Protein AF-A0AAV9Y008-F1 (afdb_monomer_lite)

Organism: NCBI:txid659607

Sequence (98 aa):
MENSKDVDTSVQTIQKLQLLQNALESQKMIANLTSRCFRKCVAPPSLFPWRNKGKLTKKEKKCLWNCAQNYLQCYEFIGEKSKITQEYNEEKINVGIK

Structure (mmCIF, N/CA/C/O backbone):
data_AF-A0AAV9Y008-F1
#
_entry.id   AF-A0AAV9Y008-F1
#
loop_
_atom_site.group_PDB
_atom_site.id
_atom_site.type_symbol
_atom_site.label_atom_id
_atom_site.label_alt_id
_atom_site.label_comp_id
_atom_site.label_asym_id
_atom_site.label_entity_id
_atom_site.label_seq_id
_atom_site.pdbx_PDB_ins_code
_atom_site.Cartn_x
_atom_site.Cartn_y
_atom_site.Cartn_z
_atom_site.occupancy
_atom_site.B_iso_or_equiv
_atom_site.auth_seq_id
_atom_site.auth_comp_id
_atom_site.auth_asym_id
_atom_site.auth_atom_id
_atom_site.pdbx_PDB_model_num
ATOM 1 N N . MET A 1 1 ? -15.559 11.139 47.084 1.00 44.59 1 MET A N 1
ATOM 2 C CA . MET A 1 1 ? -15.404 11.709 45.723 1.00 44.59 1 MET A CA 1
ATOM 3 C C . MET A 1 1 ? -14.227 11.026 45.014 1.00 44.59 1 MET A C 1
ATOM 5 O O . MET A 1 1 ? -13.273 11.694 44.645 1.00 44.59 1 MET A O 1
ATOM 9 N N . GLU A 1 2 ? -14.272 9.700 44.836 1.00 51.47 2 GLU A N 1
ATOM 10 C CA . GLU A 1 2 ? -13.134 8.928 44.282 1.00 51.47 2 GLU A CA 1
ATOM 11 C C . GLU A 1 2 ? -13.467 8.224 42.954 1.00 51.47 2 GLU A C 1
ATOM 13 O O . GLU A 1 2 ? -12.581 7.927 42.173 1.00 51.47 2 GLU A O 1
ATOM 18 N N . ASN A 1 3 ? -14.751 8.097 42.605 1.00 57.50 3 ASN A N 1
ATOM 19 C CA . ASN A 1 3 ? -15.206 7.299 41.458 1.00 57.50 3 ASN A CA 1
ATOM 20 C C . ASN A 1 3 ? -15.084 8.002 40.081 1.00 57.50 3 ASN A C 1
ATOM 22 O O . ASN A 1 3 ? -15.336 7.401 39.046 1.00 57.50 3 ASN A O 1
ATOM 26 N N . SER A 1 4 ? -14.726 9.293 40.040 1.00 57.97 4 SER A N 1
ATOM 27 C CA . SER A 1 4 ? -14.704 10.070 38.784 1.00 57.97 4 SER A CA 1
ATOM 28 C C . SER A 1 4 ? -13.350 10.057 38.069 1.00 57.97 4 SER A C 1
ATOM 30 O O . SER A 1 4 ? -13.315 10.288 36.866 1.00 57.97 4 SER A O 1
ATOM 32 N N . LYS A 1 5 ? -12.240 9.814 38.781 1.00 61.75 5 LYS A N 1
ATOM 33 C CA . LYS A 1 5 ? -10.887 9.843 38.192 1.00 61.75 5 LYS A CA 1
ATOM 34 C C . LYS A 1 5 ? -10.502 8.511 37.538 1.00 61.75 5 LYS A C 1
ATOM 36 O O . LYS A 1 5 ? -9.805 8.514 36.524 1.00 61.75 5 LYS A O 1
ATOM 41 N N . ASP A 1 6 ? -11.004 7.395 38.064 1.00 60.62 6 ASP A N 1
ATOM 42 C CA . ASP A 1 6 ? -10.741 6.058 37.514 1.00 60.62 6 ASP A CA 1
ATOM 43 C C . ASP A 1 6 ? -11.495 5.817 36.199 1.00 60.62 6 ASP A C 1
ATOM 45 O O . ASP A 1 6 ? -10.927 5.298 35.236 1.00 60.62 6 ASP A O 1
ATOM 49 N N . VAL A 1 7 ? -12.746 6.285 36.109 1.00 67.06 7 VAL A N 1
ATOM 50 C CA . VAL A 1 7 ? -13.541 6.217 34.873 1.00 67.06 7 VAL A CA 1
ATOM 51 C C . VAL A 1 7 ? -12.889 7.049 33.765 1.00 67.06 7 VAL A C 1
ATOM 53 O O . VAL A 1 7 ? -12.701 6.546 32.660 1.00 67.06 7 VAL A O 1
ATOM 56 N N . ASP A 1 8 ? -12.451 8.271 34.063 1.00 68.69 8 ASP A N 1
ATOM 57 C CA . ASP A 1 8 ? -11.824 9.166 33.080 1.00 68.69 8 ASP A CA 1
ATOM 58 C C . ASP A 1 8 ? -10.475 8.607 32.568 1.00 68.69 8 ASP A C 1
ATOM 60 O O . ASP A 1 8 ? -10.193 8.584 31.368 1.00 68.69 8 ASP A O 1
ATOM 64 N N . THR A 1 9 ? -9.682 8.006 33.462 1.00 82.31 9 THR A N 1
ATOM 65 C CA . THR A 1 9 ? -8.426 7.319 33.105 1.00 82.31 9 THR A CA 1
ATOM 66 C C . THR A 1 9 ? -8.673 6.075 32.241 1.00 82.31 9 THR A C 1
ATOM 68 O O . THR A 1 9 ? -7.922 5.805 31.297 1.00 82.31 9 THR A O 1
ATOM 71 N N . SER A 1 10 ? -9.741 5.320 32.514 1.00 78.88 10 SER A N 1
ATOM 72 C CA . SER A 1 10 ? -10.101 4.136 31.725 1.00 78.88 10 SER A CA 1
ATOM 73 C C . SER A 1 10 ? -10.563 4.500 30.306 1.00 78.88 10 SER A C 1
ATOM 75 O O . SER A 1 10 ? -10.104 3.894 29.335 1.00 78.88 10 SER A O 1
ATOM 77 N N . VAL A 1 11 ? -11.370 5.557 30.157 1.00 82.31 11 VAL A N 1
ATOM 78 C CA . VAL A 1 11 ? -11.848 6.061 28.858 1.00 82.31 11 VAL A CA 1
ATOM 79 C C . VAL A 1 11 ? -10.684 6.562 28.001 1.00 82.31 11 VAL A C 1
ATOM 81 O O . VAL A 1 11 ? -10.572 6.192 26.830 1.00 82.31 11 VAL A O 1
ATOM 84 N N . GLN A 1 12 ? -9.761 7.330 28.584 1.00 86.00 12 GLN A N 1
ATOM 85 C CA . GLN A 1 12 ? -8.557 7.789 27.881 1.00 86.00 12 GLN A CA 1
ATOM 86 C C . GLN A 1 12 ? -7.657 6.626 27.446 1.00 86.00 12 GLN A C 1
ATOM 88 O O . GLN A 1 12 ? -7.042 6.669 26.378 1.00 86.00 12 GLN A O 1
ATOM 93 N N . THR A 1 13 ? -7.579 5.568 28.255 1.00 90.00 13 THR A N 1
ATOM 94 C CA . THR A 1 13 ? -6.808 4.364 27.921 1.00 90.00 13 THR A CA 1
ATOM 95 C C . THR A 1 13 ? -7.419 3.634 26.724 1.00 90.00 13 THR A C 1
ATOM 97 O O . THR A 1 13 ? -6.695 3.287 25.791 1.00 90.00 13 THR A O 1
ATOM 100 N N . ILE A 1 14 ? -8.746 3.474 26.689 1.00 90.81 14 ILE A N 1
ATOM 101 C CA . ILE A 1 14 ? -9.465 2.849 25.566 1.00 90.81 14 ILE A CA 1
ATOM 102 C C . ILE A 1 14 ? -9.239 3.631 24.266 1.00 90.81 14 ILE A C 1
ATOM 104 O O . ILE A 1 14 ? -8.908 3.034 23.243 1.00 90.81 14 ILE A O 1
ATOM 108 N N . GLN A 1 15 ? -9.334 4.962 24.303 1.00 90.38 15 GLN A N 1
ATOM 109 C CA . GLN A 1 15 ? -9.087 5.805 23.127 1.00 90.38 15 GLN A CA 1
ATOM 110 C C . GLN A 1 15 ? -7.656 5.654 22.592 1.00 90.38 15 GLN A C 1
ATOM 112 O O . GLN A 1 15 ? -7.443 5.546 21.382 1.00 90.38 15 GLN A O 1
ATOM 117 N N . LYS A 1 16 ? -6.659 5.598 23.485 1.00 91.94 16 LYS A N 1
ATOM 118 C CA . LYS A 1 16 ? -5.257 5.371 23.098 1.00 91.94 16 LYS A CA 1
ATOM 119 C C . LYS A 1 16 ? -5.054 3.995 22.463 1.00 91.94 16 LYS A C 1
ATOM 121 O O . LYS A 1 16 ? -4.323 3.888 21.479 1.00 91.94 16 LYS A O 1
ATOM 126 N N . LEU A 1 17 ? -5.712 2.961 22.988 1.00 93.44 17 LEU A N 1
ATOM 127 C CA . LEU A 1 17 ? -5.663 1.615 22.413 1.00 93.44 17 LEU A CA 1
ATOM 128 C C . LEU A 1 17 ? -6.313 1.563 21.025 1.00 93.44 17 LEU A C 1
ATOM 130 O O . LEU A 1 17 ? -5.734 0.973 20.117 1.00 93.44 17 LEU A O 1
ATOM 134 N N . GLN A 1 18 ? -7.449 2.236 20.826 1.00 92.44 18 GLN A N 1
ATOM 135 C CA . GLN A 1 18 ? -8.098 2.343 19.513 1.00 92.44 18 GLN A CA 1
ATOM 136 C C . GLN A 1 18 ? -7.202 3.046 18.486 1.00 92.44 18 GLN A C 1
ATOM 138 O O . GLN A 1 18 ? -7.055 2.577 17.358 1.00 92.44 18 GLN A O 1
ATOM 143 N N . LEU A 1 19 ? -6.550 4.145 18.877 1.00 93.44 19 LEU A N 1
ATOM 144 C CA . LEU A 1 19 ? -5.600 4.845 18.011 1.00 93.44 19 LEU A CA 1
ATOM 145 C C . LEU A 1 19 ? -4.430 3.933 17.608 1.00 93.44 19 LEU A C 1
ATOM 147 O O . LEU A 1 19 ? -4.047 3.887 16.437 1.00 93.44 19 LEU A O 1
ATOM 151 N N . LEU A 1 20 ? -3.882 3.184 18.567 1.00 94.44 20 LEU A N 1
ATOM 152 C CA . LEU A 1 20 ? -2.793 2.244 18.317 1.00 94.44 20 LEU A CA 1
ATOM 153 C C . LEU A 1 20 ? -3.231 1.095 17.402 1.00 94.44 20 LEU A C 1
ATOM 155 O O . LEU A 1 20 ? -2.494 0.731 16.487 1.00 94.44 20 LEU A O 1
ATOM 159 N N . GLN A 1 21 ? -4.438 0.565 17.594 1.00 93.75 21 GLN A N 1
ATOM 160 C CA . GLN A 1 21 ? -5.001 -0.459 16.720 1.00 93.75 21 GLN A CA 1
ATOM 161 C C . GLN A 1 21 ? -5.127 0.044 15.276 1.00 93.75 21 GLN A C 1
ATOM 163 O O . GLN A 1 21 ? -4.633 -0.612 14.359 1.00 93.75 21 GLN A O 1
ATOM 168 N N . ASN A 1 22 ? -5.676 1.244 15.075 1.00 91.19 22 ASN A N 1
ATOM 169 C CA . ASN A 1 22 ? -5.784 1.857 13.748 1.00 91.19 22 ASN A CA 1
ATOM 170 C C . ASN A 1 22 ? -4.404 2.047 13.093 1.00 91.19 22 ASN A C 1
ATOM 172 O O . ASN A 1 22 ? -4.227 1.798 11.896 1.00 91.19 22 ASN A O 1
ATOM 176 N N . ALA A 1 23 ? -3.397 2.444 13.877 1.00 94.06 23 ALA A N 1
ATOM 177 C CA . ALA A 1 23 ? -2.028 2.570 13.392 1.00 94.06 23 ALA A CA 1
ATOM 178 C C . ALA A 1 23 ? -1.458 1.212 12.943 1.00 94.06 23 ALA A C 1
ATOM 180 O O . ALA A 1 23 ? -0.904 1.115 11.845 1.00 94.06 23 ALA A O 1
ATOM 181 N N . LEU A 1 24 ? -1.634 0.151 13.735 1.00 96.31 24 LEU A N 1
ATOM 182 C CA . LEU A 1 24 ? -1.173 -1.197 13.386 1.00 96.31 24 LEU A CA 1
ATOM 183 C C . LEU A 1 24 ? -1.872 -1.747 12.137 1.00 96.31 24 LEU A C 1
ATOM 185 O O . LEU A 1 24 ? -1.223 -2.340 11.271 1.00 96.31 24 LEU A O 1
ATOM 189 N N . GLU A 1 25 ? -3.175 -1.517 12.003 1.00 91.81 25 GLU A N 1
ATOM 190 C CA . GLU A 1 25 ? -3.937 -1.924 10.822 1.00 91.81 25 GLU A CA 1
ATOM 191 C C . GLU A 1 25 ? -3.446 -1.206 9.559 1.00 91.81 25 GLU A C 1
ATOM 193 O O . GLU A 1 25 ? -3.240 -1.849 8.524 1.00 91.81 25 GLU A O 1
ATOM 198 N N . SER A 1 26 ? -3.145 0.094 9.652 1.00 91.00 26 SER A N 1
ATOM 199 C CA . SER A 1 26 ? -2.566 0.844 8.532 1.00 91.00 26 SER A CA 1
ATOM 200 C C . SER A 1 26 ? -1.187 0.308 8.120 1.00 91.00 26 SER A C 1
ATOM 202 O O . SER A 1 26 ? -0.922 0.120 6.930 1.00 91.00 26 SER A O 1
ATOM 204 N N . GLN A 1 27 ? -0.326 -0.042 9.083 1.00 94.88 27 GLN A N 1
ATOM 205 C CA . GLN A 1 27 ? 0.989 -0.627 8.803 1.00 94.88 27 GLN A CA 1
ATOM 206 C C . GLN A 1 27 ? 0.869 -1.997 8.130 1.00 94.88 27 GLN A C 1
ATOM 208 O O . GLN A 1 27 ? 1.557 -2.270 7.143 1.00 94.88 27 GLN A O 1
ATOM 213 N N . LYS A 1 28 ? -0.044 -2.846 8.617 1.00 95.31 28 LYS A N 1
ATOM 214 C CA . LYS A 1 28 ? -0.343 -4.147 8.008 1.00 95.31 28 LYS A CA 1
ATOM 215 C C . LYS A 1 28 ? -0.817 -3.984 6.564 1.00 95.31 28 LYS A C 1
ATOM 217 O O . LYS A 1 28 ? -0.381 -4.726 5.682 1.00 95.31 28 LYS A O 1
ATOM 222 N N . MET A 1 29 ? -1.689 -3.011 6.310 1.00 94.31 29 MET A N 1
ATOM 223 C CA . MET A 1 29 ? -2.192 -2.715 4.972 1.00 94.31 29 MET A CA 1
ATOM 224 C C . MET A 1 29 ? -1.063 -2.288 4.026 1.00 94.31 29 MET A C 1
ATOM 226 O O . MET A 1 29 ? -0.932 -2.866 2.944 1.00 94.31 29 MET A O 1
ATOM 230 N N . ILE A 1 30 ? -0.186 -1.378 4.461 1.00 95.62 30 ILE A N 1
ATOM 231 C CA . ILE A 1 30 ? 0.982 -0.932 3.686 1.00 95.62 30 ILE A CA 1
ATOM 232 C C . ILE A 1 30 ? 1.937 -2.100 3.399 1.00 95.62 30 ILE A C 1
ATOM 234 O O . ILE A 1 30 ? 2.391 -2.264 2.263 1.00 95.62 30 ILE A O 1
ATOM 238 N N . ALA A 1 31 ? 2.222 -2.950 4.387 1.00 96.62 31 ALA A N 1
ATOM 239 C CA . ALA A 1 31 ? 3.095 -4.112 4.214 1.00 96.62 31 ALA A CA 1
ATOM 240 C C . ALA A 1 31 ? 2.529 -5.113 3.188 1.00 96.62 31 ALA A C 1
ATOM 242 O O . ALA A 1 31 ? 3.247 -5.605 2.313 1.00 96.62 31 ALA A O 1
ATOM 243 N N . ASN A 1 32 ? 1.220 -5.373 3.236 1.00 96.00 32 ASN A N 1
ATOM 244 C CA . ASN A 1 32 ? 0.554 -6.257 2.282 1.00 96.00 32 ASN A CA 1
ATOM 245 C C . ASN A 1 32 ? 0.528 -5.669 0.866 1.00 96.00 32 ASN A C 1
ATOM 247 O O . ASN A 1 32 ? 0.849 -6.373 -0.096 1.00 96.00 32 ASN A O 1
ATOM 251 N N . LEU A 1 33 ? 0.192 -4.381 0.738 1.00 96.44 33 LEU A N 1
ATOM 252 C CA . LEU A 1 33 ? 0.183 -3.660 -0.534 1.00 96.44 33 LEU A CA 1
ATOM 253 C C . LEU A 1 33 ? 1.570 -3.689 -1.183 1.00 96.44 33 LEU A C 1
ATOM 255 O O . LEU A 1 33 ? 1.708 -4.087 -2.343 1.00 96.44 33 LEU A O 1
ATOM 259 N N . THR A 1 34 ? 2.605 -3.314 -0.428 1.00 95.94 34 THR A N 1
ATOM 260 C CA . THR A 1 34 ? 3.988 -3.255 -0.925 1.00 95.94 34 THR A CA 1
ATOM 261 C C . THR A 1 34 ? 4.487 -4.633 -1.349 1.00 95.94 34 THR A C 1
ATOM 263 O O . THR A 1 34 ? 4.940 -4.788 -2.484 1.00 95.94 34 THR A O 1
ATOM 266 N N . SER A 1 35 ? 4.327 -5.654 -0.501 1.00 96.12 35 SER A N 1
ATOM 267 C CA . SER A 1 35 ? 4.725 -7.034 -0.805 1.00 96.12 35 SER A CA 1
ATOM 268 C C . SER A 1 35 ? 4.030 -7.568 -2.062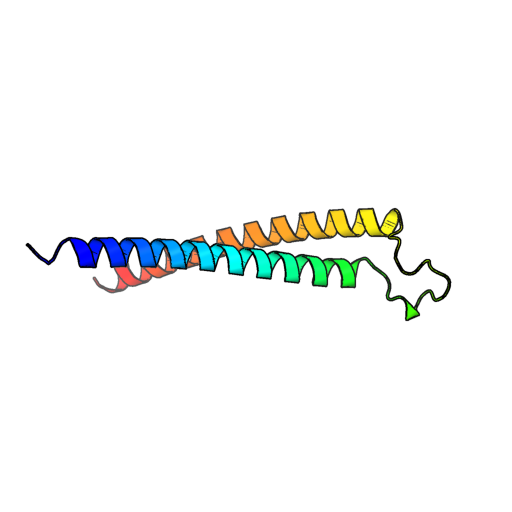 1.00 96.12 35 SER A C 1
ATOM 270 O O . SER A 1 35 ? 4.686 -8.066 -2.984 1.00 96.12 35 SER A O 1
ATOM 272 N N . ARG A 1 36 ? 2.703 -7.413 -2.155 1.00 96.25 36 ARG A N 1
ATOM 273 C CA . ARG A 1 36 ? 1.910 -7.908 -3.287 1.00 96.25 36 ARG A CA 1
ATOM 274 C C . ARG A 1 36 ? 2.278 -7.212 -4.591 1.00 96.25 36 ARG A C 1
ATOM 276 O O . ARG A 1 36 ? 2.500 -7.883 -5.600 1.00 96.25 36 ARG A O 1
ATOM 283 N N . CYS A 1 37 ? 2.341 -5.883 -4.587 1.00 96.81 37 CYS A N 1
ATOM 284 C CA . CYS A 1 37 ? 2.605 -5.134 -5.808 1.00 96.81 37 CYS A CA 1
ATOM 285 C C . CYS A 1 37 ? 4.051 -5.279 -6.272 1.00 96.81 37 CYS A C 1
ATOM 287 O O . CYS A 1 37 ? 4.275 -5.412 -7.474 1.00 96.81 37 CYS A O 1
ATOM 289 N N . PHE A 1 38 ? 5.020 -5.356 -5.357 1.00 94.75 38 PHE A N 1
ATOM 290 C CA . PHE A 1 38 ? 6.405 -5.623 -5.735 1.00 94.75 38 PHE A CA 1
ATOM 291 C C . PHE A 1 38 ? 6.551 -7.005 -6.378 1.00 94.75 38 PHE A C 1
ATOM 293 O O . PHE A 1 38 ? 7.076 -7.100 -7.483 1.00 94.75 38 PHE A O 1
ATOM 300 N N . ARG A 1 39 ? 5.991 -8.057 -5.761 1.00 93.56 39 ARG A N 1
ATOM 301 C CA . ARG A 1 39 ? 6.003 -9.421 -6.323 1.00 93.56 39 ARG A CA 1
ATOM 302 C C . ARG A 1 39 ? 5.335 -9.509 -7.695 1.00 93.56 39 ARG A C 1
ATOM 304 O O . ARG A 1 39 ? 5.797 -10.258 -8.547 1.00 93.56 39 ARG A O 1
ATOM 311 N N . LYS A 1 40 ? 4.247 -8.764 -7.911 1.00 94.81 40 LYS A N 1
ATOM 312 C CA . LYS A 1 40 ? 3.511 -8.768 -9.183 1.00 94.81 40 LYS A CA 1
ATOM 313 C C . LYS A 1 40 ? 4.225 -7.984 -10.285 1.00 94.81 40 LYS A C 1
ATOM 315 O O . LYS A 1 40 ? 4.186 -8.391 -11.442 1.00 94.81 40 LYS A O 1
ATOM 320 N N . CYS A 1 41 ? 4.792 -6.829 -9.948 1.00 95.00 41 CYS A N 1
ATOM 321 C CA . CYS A 1 41 ? 5.226 -5.850 -10.941 1.00 95.00 41 CYS A CA 1
ATOM 322 C C . CYS A 1 41 ? 6.731 -5.811 -11.171 1.00 95.00 41 CYS A C 1
ATOM 324 O O . CYS A 1 41 ? 7.146 -5.353 -12.233 1.00 95.00 41 CYS A O 1
ATOM 326 N N . VAL A 1 42 ? 7.543 -6.238 -10.205 1.00 92.12 42 VAL A N 1
ATOM 327 C CA . VAL A 1 42 ? 9.002 -6.168 -10.290 1.00 92.12 42 VAL A CA 1
ATOM 328 C C . VAL A 1 42 ? 9.538 -7.571 -10.517 1.00 92.12 42 VAL A C 1
ATOM 330 O O . VAL A 1 42 ? 9.386 -8.454 -9.676 1.00 92.12 42 VAL A O 1
ATOM 333 N N . ALA A 1 43 ? 10.162 -7.778 -11.677 1.00 83.50 43 ALA A N 1
ATOM 334 C CA . ALA A 1 43 ? 10.793 -9.054 -11.985 1.00 83.50 43 ALA A CA 1
ATOM 335 C C . ALA A 1 43 ? 11.916 -9.335 -10.973 1.00 83.50 43 ALA A C 1
ATOM 337 O O . ALA A 1 43 ? 12.660 -8.410 -10.619 1.00 83.50 43 ALA A O 1
ATOM 338 N N . PRO A 1 44 ? 12.074 -10.589 -10.519 1.00 80.25 44 PRO A N 1
ATOM 339 C CA . PRO A 1 44 ? 13.119 -10.918 -9.570 1.00 80.25 44 PRO A CA 1
ATOM 340 C C . PRO A 1 44 ? 14.495 -10.613 -10.187 1.00 80.25 44 PRO A C 1
ATOM 342 O O . PRO A 1 44 ? 14.693 -10.824 -11.389 1.00 80.25 44 PRO A O 1
ATOM 345 N N . PRO A 1 45 ? 15.471 -10.149 -9.386 1.00 71.25 45 PRO A N 1
ATOM 346 C CA . PRO A 1 45 ? 16.803 -9.807 -9.886 1.00 71.25 45 PRO A CA 1
ATOM 347 C C . PRO A 1 45 ? 17.503 -10.967 -10.608 1.00 71.25 45 PRO A C 1
ATOM 349 O O . PRO A 1 45 ? 18.341 -10.732 -11.472 1.00 71.25 45 PRO A O 1
ATOM 352 N N . SER A 1 46 ? 17.145 -12.211 -10.270 1.00 73.12 46 SER A N 1
ATOM 353 C CA . SER A 1 46 ? 17.660 -13.431 -10.896 1.00 73.12 46 SER A CA 1
ATOM 354 C C . SER A 1 46 ? 17.298 -13.562 -12.376 1.00 73.12 46 SER A C 1
ATOM 356 O O . SER A 1 46 ? 18.074 -14.136 -13.130 1.00 73.12 46 SER A O 1
ATOM 358 N N . LEU A 1 47 ? 16.160 -13.010 -12.810 1.00 71.94 47 LEU A N 1
ATOM 359 C CA . LEU A 1 47 ? 15.728 -13.077 -14.209 1.00 71.94 47 LEU A CA 1
ATOM 360 C C . LEU A 1 47 ? 16.494 -12.098 -15.110 1.00 71.94 47 LEU A C 1
ATOM 362 O O . LEU A 1 47 ? 16.563 -12.305 -16.317 1.00 71.94 47 LEU A O 1
ATOM 366 N N . PHE A 1 48 ? 17.069 -11.033 -14.539 1.00 72.31 48 PHE A N 1
ATOM 367 C CA . PHE A 1 48 ? 17.790 -10.005 -15.291 1.00 72.31 48 PHE A CA 1
ATOM 368 C C . PHE A 1 48 ? 19.049 -9.544 -14.535 1.00 72.31 48 PHE A C 1
ATOM 370 O O . PHE A 1 48 ? 19.054 -8.448 -13.970 1.00 72.31 48 PHE A O 1
ATOM 377 N N . PRO A 1 49 ? 20.140 -10.335 -14.548 1.00 68.62 49 PRO A N 1
ATOM 378 C CA . PRO A 1 49 ? 21.369 -10.037 -13.801 1.00 68.62 49 PRO A CA 1
ATOM 379 C C . PRO A 1 49 ? 22.024 -8.701 -14.182 1.00 68.62 49 PRO A C 1
ATOM 381 O O . PRO A 1 49 ? 22.653 -8.057 -13.348 1.00 68.62 49 PRO A O 1
ATOM 384 N N . TRP A 1 50 ? 21.829 -8.270 -15.433 1.00 70.62 50 TRP A N 1
ATOM 385 C CA . TRP A 1 50 ? 22.354 -7.025 -16.002 1.00 70.62 50 TRP A CA 1
ATOM 386 C C . TRP A 1 50 ? 21.534 -5.778 -15.646 1.00 70.62 50 TRP A C 1
ATOM 388 O O . TRP A 1 50 ? 21.937 -4.657 -15.959 1.00 70.62 50 TRP A O 1
ATOM 398 N N . ARG A 1 51 ? 20.356 -5.936 -15.025 1.00 69.81 51 ARG A N 1
ATOM 399 C CA . ARG A 1 51 ? 19.547 -4.785 -14.611 1.00 69.81 51 ARG A CA 1
ATOM 400 C C . ARG A 1 51 ? 20.170 -4.103 -13.405 1.00 69.81 51 ARG A C 1
ATOM 402 O O . ARG A 1 51 ? 20.606 -4.743 -12.454 1.00 69.81 51 ARG A O 1
ATOM 409 N N . ASN A 1 52 ? 20.118 -2.775 -13.423 1.00 66.75 52 ASN A N 1
ATOM 410 C CA . ASN A 1 52 ? 20.566 -1.940 -12.320 1.00 66.75 52 ASN A CA 1
ATOM 411 C C . ASN A 1 52 ? 19.729 -2.243 -11.059 1.00 66.75 52 ASN A C 1
ATOM 413 O O . ASN A 1 52 ? 18.557 -1.855 -10.973 1.00 66.75 52 ASN A O 1
ATOM 417 N N . LYS A 1 53 ? 20.325 -2.989 -10.117 1.00 67.12 53 LYS A N 1
ATOM 418 C CA . LYS A 1 53 ? 19.723 -3.440 -8.853 1.00 67.12 53 LYS A CA 1
ATOM 419 C C . LYS A 1 53 ? 19.452 -2.232 -7.953 1.00 67.12 53 LYS A C 1
ATOM 421 O O . LYS A 1 53 ? 20.263 -1.878 -7.110 1.00 67.12 53 LYS A O 1
ATOM 426 N N . GLY A 1 54 ? 18.326 -1.565 -8.174 1.00 71.06 54 GLY A N 1
ATOM 427 C CA . GLY A 1 54 ? 17.923 -0.396 -7.389 1.00 71.06 54 GLY A CA 1
ATOM 428 C C . GLY A 1 54 ? 17.084 0.625 -8.149 1.00 71.06 54 GLY A C 1
ATOM 429 O O . GLY A 1 54 ? 16.525 1.526 -7.530 1.00 71.06 54 GLY A O 1
ATOM 430 N N . LYS A 1 55 ? 16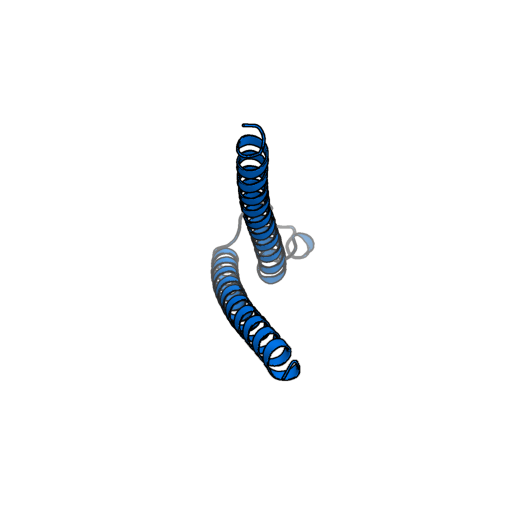.947 0.503 -9.479 1.00 84.69 55 LYS A N 1
ATOM 431 C CA . LYS A 1 55 ? 16.122 1.426 -10.274 1.00 84.69 55 LYS A CA 1
ATOM 432 C C . LYS A 1 55 ? 14.941 0.713 -10.922 1.00 84.69 55 LYS A C 1
ATOM 434 O O . LYS A 1 55 ? 15.111 -0.159 -11.767 1.00 84.69 55 LYS A O 1
ATOM 439 N N . LEU A 1 56 ? 13.736 1.162 -10.575 1.00 88.25 56 LEU A N 1
ATOM 440 C CA . LEU A 1 56 ? 12.503 0.754 -11.246 1.00 88.25 56 LEU A CA 1
ATOM 441 C C . LEU A 1 56 ? 12.430 1.369 -12.648 1.00 88.25 56 LEU A C 1
ATOM 443 O O . LEU A 1 56 ? 12.607 2.578 -12.830 1.00 88.25 56 LEU A O 1
ATOM 447 N N . THR A 1 57 ? 12.104 0.551 -13.641 1.00 90.50 57 THR A N 1
ATOM 448 C CA . THR A 1 57 ? 11.822 1.012 -15.007 1.00 90.50 57 THR A CA 1
ATOM 449 C C . THR A 1 57 ? 10.482 1.739 -15.094 1.00 90.50 57 THR A C 1
ATOM 451 O O . THR A 1 57 ? 9.616 1.594 -14.233 1.00 90.50 57 THR A O 1
ATOM 454 N N . LYS A 1 58 ? 10.262 2.496 -16.179 1.00 93.06 58 LYS A N 1
ATOM 455 C CA . LYS A 1 58 ? 8.978 3.179 -16.429 1.00 93.06 58 LYS A CA 1
ATOM 456 C C . LYS A 1 58 ? 7.785 2.207 -16.417 1.00 93.06 58 LYS A C 1
ATOM 458 O O . LYS A 1 58 ? 6.743 2.535 -15.856 1.00 93.06 58 LYS A O 1
ATOM 463 N N . LYS A 1 59 ? 7.950 1.006 -16.990 1.00 92.81 59 LYS A N 1
ATOM 464 C CA . LYS A 1 59 ? 6.914 -0.043 -17.008 1.00 92.81 59 LYS A CA 1
ATOM 465 C C . LYS A 1 59 ? 6.601 -0.559 -15.600 1.00 92.81 59 LYS A C 1
ATOM 467 O O . LYS A 1 59 ? 5.432 -0.655 -15.245 1.00 92.81 59 LYS A O 1
ATOM 472 N N . GLU A 1 60 ? 7.624 -0.815 -14.785 1.00 94.06 60 GLU A N 1
ATOM 473 C CA . GLU A 1 60 ? 7.444 -1.258 -13.393 1.00 94.06 60 GLU A CA 1
ATOM 474 C C . GLU A 1 60 ? 6.779 -0.190 -12.535 1.00 94.06 60 GLU A C 1
ATOM 476 O O . GLU A 1 60 ? 5.831 -0.501 -11.824 1.00 94.06 60 GLU A O 1
ATOM 481 N N . LYS A 1 61 ? 7.209 1.074 -12.646 1.00 95.69 61 LYS A N 1
ATOM 482 C CA . LYS A 1 61 ? 6.576 2.199 -11.939 1.00 95.69 61 LYS A CA 1
ATOM 483 C C . LYS A 1 61 ? 5.087 2.304 -12.275 1.00 95.69 61 LYS A C 1
ATOM 485 O O . LYS A 1 61 ? 4.265 2.404 -11.371 1.00 95.69 61 LYS A O 1
ATOM 490 N N . LYS A 1 62 ? 4.734 2.217 -13.564 1.00 97.81 62 LYS A N 1
ATOM 491 C CA . LYS A 1 62 ? 3.334 2.233 -14.015 1.00 97.81 62 LYS A CA 1
ATOM 492 C C . LYS A 1 62 ? 2.548 1.025 -13.490 1.00 97.81 62 LYS A C 1
ATOM 494 O O . LYS A 1 62 ? 1.422 1.191 -13.033 1.00 97.81 62 LYS A O 1
ATOM 499 N N . CYS A 1 63 ? 3.136 -0.173 -13.520 1.00 97.75 63 CYS A N 1
ATOM 500 C CA . CYS A 1 63 ? 2.505 -1.372 -12.965 1.00 97.75 63 CYS A CA 1
ATOM 501 C C . CYS A 1 63 ? 2.258 -1.236 -11.459 1.00 97.75 63 CYS A C 1
ATOM 503 O O . CYS A 1 63 ? 1.152 -1.511 -11.003 1.00 97.75 63 CYS A O 1
ATOM 505 N N . LEU A 1 64 ? 3.260 -0.782 -10.698 1.00 97.50 64 LEU A N 1
ATOM 506 C CA . LEU A 1 64 ? 3.162 -0.579 -9.252 1.00 97.50 64 LEU A CA 1
ATOM 507 C C . LEU A 1 64 ? 2.056 0.417 -8.904 1.00 97.50 64 LEU A C 1
ATOM 509 O O . LEU A 1 64 ? 1.249 0.124 -8.028 1.00 97.50 64 LEU A O 1
ATOM 513 N N . TRP A 1 65 ? 1.979 1.541 -9.625 1.00 97.88 65 TRP A N 1
ATOM 514 C CA . TRP A 1 65 ? 0.918 2.532 -9.442 1.00 97.88 65 TRP A CA 1
ATOM 515 C C . TRP A 1 65 ? -0.473 1.925 -9.651 1.00 97.88 65 TRP A C 1
ATOM 517 O O . TRP A 1 65 ? -1.312 1.981 -8.756 1.00 97.88 65 TRP A O 1
ATOM 527 N N . ASN A 1 66 ? -0.692 1.267 -10.792 1.00 98.38 66 ASN A N 1
ATOM 528 C CA . ASN A 1 66 ? -1.978 0.636 -11.095 1.00 98.38 66 ASN A CA 1
ATOM 529 C C . ASN A 1 66 ? -2.322 -0.474 -10.089 1.00 98.38 66 ASN A C 1
ATOM 531 O O . ASN A 1 66 ? -3.474 -0.627 -9.694 1.00 98.38 66 ASN A O 1
ATOM 535 N N . CYS A 1 67 ? -1.326 -1.252 -9.660 1.00 98.25 67 CYS A N 1
ATOM 536 C CA . CYS A 1 67 ? -1.512 -2.288 -8.651 1.00 98.25 67 CYS A CA 1
ATOM 537 C C . CYS A 1 67 ? -1.943 -1.699 -7.304 1.00 98.25 67 CYS A C 1
ATOM 539 O O . CYS A 1 67 ? -2.881 -2.216 -6.703 1.00 98.25 67 CYS A O 1
ATOM 541 N N . ALA A 1 68 ? -1.288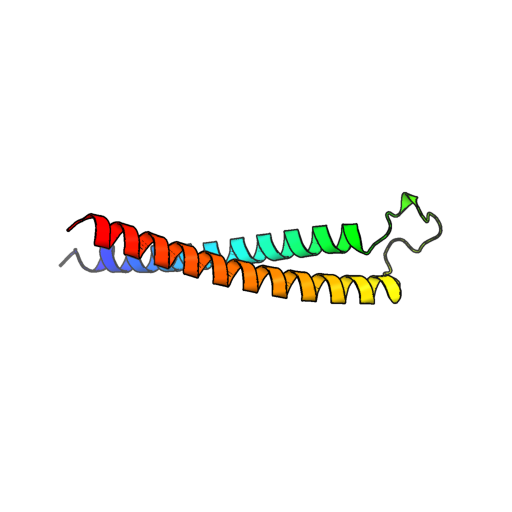 -0.626 -6.852 1.00 98.00 68 ALA A N 1
ATOM 542 C CA . ALA A 1 68 ? -1.613 0.038 -5.597 1.00 98.00 68 ALA A CA 1
ATOM 543 C C . ALA A 1 68 ? -3.032 0.622 -5.624 1.00 98.00 68 ALA A C 1
ATOM 545 O O . ALA A 1 68 ? -3.800 0.371 -4.703 1.00 98.00 68 ALA A O 1
ATOM 546 N N . GLN A 1 69 ? -3.407 1.313 -6.706 1.00 98.06 69 GLN A N 1
ATOM 547 C CA . GLN A 1 69 ? -4.755 1.867 -6.880 1.00 98.06 69 GLN A CA 1
ATOM 548 C C . GLN A 1 69 ? -5.832 0.778 -6.803 1.00 98.06 69 GLN A C 1
ATOM 550 O O . GLN A 1 69 ? -6.745 0.865 -5.987 1.00 98.06 69 GLN A O 1
ATOM 555 N N . ASN A 1 70 ? -5.673 -0.303 -7.573 1.00 97.56 70 ASN A N 1
ATOM 556 C CA . ASN A 1 70 ? -6.631 -1.409 -7.556 1.00 97.56 70 ASN A CA 1
ATOM 557 C C . ASN A 1 70 ? -6.692 -2.096 -6.185 1.00 97.56 70 ASN A C 1
ATOM 559 O O . ASN A 1 70 ? -7.759 -2.512 -5.749 1.00 97.56 70 ASN A O 1
ATOM 563 N N . TYR A 1 71 ? -5.553 -2.237 -5.501 1.00 97.12 71 TYR A N 1
ATOM 564 C CA . TYR A 1 71 ? -5.522 -2.814 -4.161 1.00 97.12 71 TYR A CA 1
ATOM 565 C C . TYR A 1 71 ? -6.331 -1.970 -3.173 1.00 97.12 71 TYR A C 1
ATOM 567 O O . TYR A 1 71 ? -7.113 -2.535 -2.415 1.00 97.12 71 TYR A O 1
ATOM 575 N N . LEU A 1 72 ? -6.156 -0.645 -3.190 1.00 95.56 72 LEU A N 1
ATOM 576 C CA . LEU A 1 72 ? -6.880 0.272 -2.308 1.00 95.56 72 LEU A CA 1
ATOM 577 C C . LEU A 1 72 ? -8.385 0.231 -2.574 1.00 95.56 72 LEU A C 1
ATOM 579 O O . LEU A 1 72 ? -9.148 0.035 -1.636 1.00 95.56 72 LEU A O 1
ATOM 583 N N . GLN A 1 73 ? -8.795 0.273 -3.844 1.00 95.94 73 GLN A N 1
ATOM 584 C CA . GLN A 1 73 ? -10.203 0.129 -4.223 1.00 95.94 73 GLN A CA 1
ATOM 585 C C . GLN A 1 73 ? -10.801 -1.193 -3.724 1.00 95.94 73 GLN A C 1
ATOM 587 O O . GLN A 1 73 ? -11.901 -1.218 -3.179 1.00 95.94 73 GLN A O 1
ATOM 592 N N . CYS A 1 74 ? -10.071 -2.307 -3.866 1.00 95.06 74 CYS A N 1
ATOM 593 C CA . CYS A 1 74 ? -10.516 -3.592 -3.328 1.00 95.06 74 CYS A CA 1
ATOM 594 C C . CYS A 1 74 ? -10.573 -3.593 -1.795 1.00 95.06 74 CYS A C 1
ATOM 596 O O . CYS A 1 74 ? -11.496 -4.171 -1.227 1.00 95.06 74 CYS A O 1
ATOM 598 N N . TYR A 1 75 ? -9.591 -2.987 -1.129 1.00 92.56 75 TYR A N 1
ATOM 599 C CA . TYR A 1 75 ? -9.530 -2.910 0.328 1.00 92.56 75 TYR A CA 1
ATOM 600 C C . TYR A 1 75 ? -10.719 -2.124 0.894 1.00 92.56 75 TYR A C 1
ATOM 602 O O . TYR A 1 75 ? -11.378 -2.601 1.815 1.00 92.56 75 TYR A O 1
ATOM 610 N N . GLU A 1 76 ? -11.034 -0.972 0.300 1.00 92.31 76 GLU A N 1
ATOM 611 C CA . GLU A 1 76 ? -12.193 -0.149 0.655 1.00 92.31 76 GLU A CA 1
ATOM 612 C C . GLU A 1 76 ? -13.506 -0.894 0.407 1.00 92.31 76 GLU A C 1
ATOM 614 O O . GLU A 1 76 ? -14.318 -1.014 1.322 1.00 92.31 76 GLU A O 1
ATOM 619 N N . PHE A 1 77 ? -13.673 -1.483 -0.783 1.00 93.94 77 PHE A N 1
ATOM 620 C CA . PHE A 1 77 ? -14.868 -2.254 -1.135 1.00 93.94 77 PHE A CA 1
ATOM 621 C C . PHE A 1 77 ? -15.122 -3.414 -0.162 1.00 93.94 77 PHE A C 1
ATOM 623 O O . PHE A 1 77 ? -16.237 -3.597 0.325 1.00 93.94 77 PHE A O 1
ATOM 630 N N . ILE A 1 78 ? -14.090 -4.205 0.153 1.00 91.69 78 ILE A N 1
ATOM 631 C CA . ILE A 1 78 ? -14.213 -5.316 1.107 1.00 91.69 78 ILE A CA 1
ATOM 632 C C . ILE A 1 78 ? -14.511 -4.782 2.511 1.00 91.69 78 ILE A C 1
ATOM 634 O O . ILE A 1 78 ? -15.344 -5.358 3.211 1.00 91.69 78 ILE A O 1
ATOM 638 N N . GLY A 1 79 ? -13.862 -3.691 2.924 1.00 89.06 79 GLY A N 1
ATOM 639 C CA . GLY A 1 79 ? -14.099 -3.054 4.218 1.00 89.06 79 GLY A CA 1
ATOM 640 C C . GLY A 1 79 ? -15.548 -2.593 4.384 1.00 89.06 79 GLY A C 1
ATOM 641 O O . GLY A 1 79 ? -16.171 -2.888 5.400 1.00 89.06 79 GLY A O 1
ATOM 642 N N . GLU A 1 80 ? -16.113 -1.946 3.367 1.00 89.25 80 GLU A N 1
ATOM 643 C CA . GLU A 1 80 ? -17.517 -1.529 3.341 1.00 89.25 80 GLU A CA 1
ATOM 644 C C . GLU A 1 80 ? -18.468 -2.733 3.435 1.00 89.25 80 GLU A C 1
ATOM 646 O O . GLU A 1 80 ? -19.360 -2.763 4.283 1.00 89.25 80 GLU A O 1
ATOM 651 N N . LYS A 1 81 ? -18.241 -3.783 2.633 1.00 86.75 81 LYS A N 1
ATOM 652 C CA . LYS A 1 81 ? -19.077 -4.999 2.663 1.00 86.75 81 LYS A CA 1
ATOM 653 C C . LYS A 1 81 ? -18.966 -5.784 3.969 1.00 86.75 81 LYS A C 1
ATOM 655 O O . LYS A 1 81 ? -19.942 -6.405 4.394 1.00 86.75 81 LYS A O 1
ATOM 660 N N . SER A 1 82 ? -17.807 -5.741 4.618 1.00 83.75 82 SER A N 1
ATOM 661 C CA . SER A 1 82 ? -17.594 -6.399 5.910 1.00 83.75 82 SER A CA 1
ATOM 662 C C . SER A 1 82 ? -18.405 -5.726 7.018 1.00 83.75 82 SER A C 1
ATOM 664 O O . SER A 1 82 ? -19.020 -6.428 7.814 1.00 83.75 82 SER A O 1
ATOM 666 N N . LYS A 1 83 ? -18.485 -4.388 7.018 1.00 81.38 83 LYS A N 1
ATOM 667 C CA . LYS A 1 83 ? -19.321 -3.626 7.962 1.00 81.38 83 LYS A CA 1
ATOM 668 C C . LYS A 1 83 ? -20.807 -3.917 7.773 1.00 81.38 83 LYS A C 1
ATOM 670 O O . LYS A 1 83 ? -21.473 -4.274 8.734 1.00 81.38 83 LYS A O 1
ATOM 675 N N . ILE A 1 84 ? -21.281 -3.909 6.524 1.00 69.19 84 ILE A N 1
ATOM 676 C CA . ILE A 1 84 ? -22.673 -4.265 6.190 1.00 69.19 84 ILE A CA 1
ATOM 677 C C . 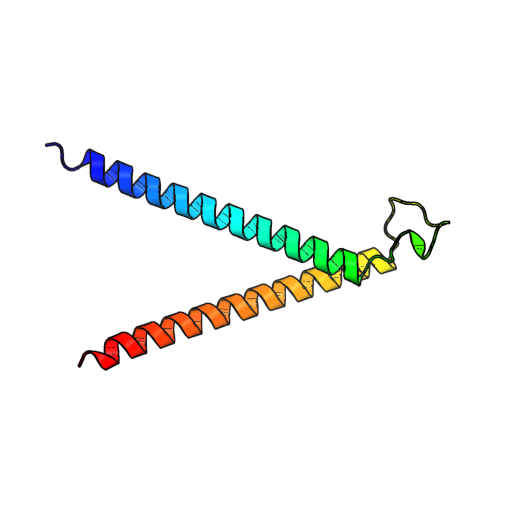ILE A 1 84 ? -23.024 -5.670 6.709 1.00 69.19 84 ILE A C 1
ATOM 679 O O . ILE A 1 84 ? -24.118 -5.911 7.211 1.00 69.19 84 ILE A O 1
ATOM 683 N N . THR A 1 85 ? -22.086 -6.616 6.609 1.00 70.75 85 THR A N 1
ATOM 684 C CA . THR A 1 85 ? -22.295 -7.983 7.109 1.00 70.75 85 THR A CA 1
ATOM 685 C C . THR A 1 85 ? -22.337 -8.035 8.640 1.00 70.75 85 THR A C 1
ATOM 687 O O . THR A 1 85 ? -23.099 -8.821 9.199 1.00 70.75 85 THR A O 1
ATOM 690 N N . GLN A 1 86 ? -21.535 -7.218 9.328 1.00 63.84 86 GLN A N 1
ATOM 691 C CA . GLN A 1 86 ? -21.564 -7.111 10.790 1.00 63.84 86 GLN A CA 1
ATOM 692 C C . GLN A 1 86 ? -22.890 -6.516 11.277 1.00 63.84 86 GLN A C 1
ATOM 694 O O . GLN A 1 86 ? -23.540 -7.131 12.118 1.00 63.84 86 GLN A O 1
ATOM 699 N N . GLU A 1 87 ? -23.338 -5.416 10.671 1.00 66.69 87 GLU A N 1
ATOM 700 C CA . GLU A 1 87 ? -24.615 -4.757 10.983 1.00 66.69 87 GLU A CA 1
ATOM 701 C C . GLU A 1 87 ? -25.807 -5.711 10.781 1.00 66.69 87 GLU A C 1
ATOM 703 O O . GLU A 1 87 ? -26.636 -5.880 11.673 1.00 66.69 87 GLU A O 1
ATOM 708 N N . TYR A 1 88 ? -25.842 -6.444 9.662 1.00 61.84 88 TYR A N 1
ATOM 709 C CA . TYR A 1 88 ? -26.886 -7.444 9.399 1.00 61.84 88 TYR A CA 1
ATOM 710 C C . TYR A 1 88 ? -26.919 -8.585 10.433 1.00 61.84 88 TYR A C 1
ATOM 712 O O . TYR A 1 88 ? -27.985 -9.095 10.792 1.00 61.84 88 TYR A O 1
ATOM 720 N N . ASN A 1 89 ? -25.751 -9.025 10.906 1.00 62.78 89 ASN A N 1
ATOM 721 C CA . ASN A 1 89 ? -25.666 -10.089 11.903 1.00 62.78 89 ASN A CA 1
ATOM 722 C C . ASN A 1 89 ? -26.100 -9.602 13.294 1.00 62.78 89 ASN A C 1
ATOM 724 O O . ASN A 1 89 ? -26.756 -10.355 14.013 1.00 62.78 89 ASN A O 1
ATOM 728 N N . GLU A 1 90 ? -25.798 -8.355 13.658 1.00 60.53 90 GLU A N 1
ATOM 72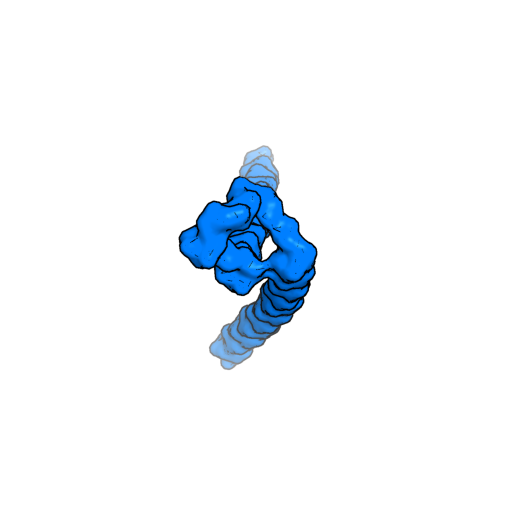9 C CA . GLU A 1 90 ? -26.271 -7.731 14.901 1.00 60.53 90 GLU A CA 1
ATOM 730 C C . GLU A 1 90 ? -27.798 -7.547 14.903 1.00 60.53 90 GLU A C 1
ATOM 732 O O . GLU A 1 90 ? -28.459 -7.855 15.899 1.00 60.53 90 GLU A O 1
ATOM 737 N N . GLU A 1 91 ? -28.388 -7.153 13.770 1.00 60.28 91 GLU A N 1
ATOM 738 C CA . GLU A 1 91 ? -29.846 -7.063 13.616 1.00 60.28 91 GLU A CA 1
ATOM 739 C C . GLU A 1 91 ? -30.534 -8.428 13.770 1.00 60.28 91 GLU A C 1
ATOM 741 O O . GLU A 1 91 ? -31.544 -8.539 14.468 1.00 60.28 91 GLU A O 1
ATOM 746 N N . LYS A 1 92 ? -29.978 -9.503 13.195 1.00 55.09 92 LYS A N 1
ATOM 747 C CA . LYS A 1 92 ? -30.529 -10.859 13.373 1.00 55.09 92 LYS A CA 1
ATOM 748 C C . LYS A 1 92 ? -30.459 -11.361 14.812 1.00 55.09 92 LYS A C 1
ATOM 750 O O . LYS A 1 92 ? -31.392 -12.034 15.249 1.00 55.09 92 LYS A O 1
ATOM 755 N N . ILE A 1 93 ? -29.391 -11.046 15.543 1.00 57.25 93 ILE A N 1
ATOM 756 C CA . ILE A 1 93 ? -29.269 -11.413 16.960 1.00 57.25 93 ILE A CA 1
ATOM 757 C C . ILE A 1 93 ? -30.339 -10.683 17.787 1.00 57.25 93 ILE A C 1
ATOM 759 O O . ILE A 1 93 ? -30.978 -11.308 18.625 1.00 57.25 93 ILE A O 1
ATOM 763 N N . ASN A 1 94 ? -30.613 -9.405 17.503 1.00 52.56 94 ASN A N 1
ATOM 764 C CA . ASN A 1 94 ? -31.654 -8.641 18.204 1.00 52.56 94 ASN A CA 1
ATOM 765 C C . ASN A 1 94 ? -33.094 -9.057 17.846 1.00 52.56 94 ASN A C 1
ATOM 767 O O . ASN A 1 94 ? -33.999 -8.888 18.662 1.00 52.56 94 ASN A O 1
ATOM 771 N N . VAL A 1 95 ? -33.332 -9.611 16.652 1.00 56.47 95 VAL A N 1
ATOM 772 C CA . VAL A 1 95 ? -34.651 -10.147 16.258 1.00 56.47 95 VAL A CA 1
ATOM 773 C C . VAL A 1 95 ? -34.874 -11.572 16.786 1.00 56.47 95 VAL A C 1
ATOM 775 O O . VAL A 1 95 ? -36.012 -11.950 17.038 1.00 56.47 95 VAL A O 1
ATOM 778 N N . GLY A 1 96 ? -33.810 -12.348 17.019 1.00 47.97 96 GLY A N 1
ATOM 779 C CA . GLY A 1 96 ? -33.880 -13.695 17.603 1.00 47.97 96 GLY A CA 1
ATOM 780 C C . GLY A 1 96 ? -34.114 -13.750 19.122 1.00 47.97 96 GLY A C 1
ATOM 7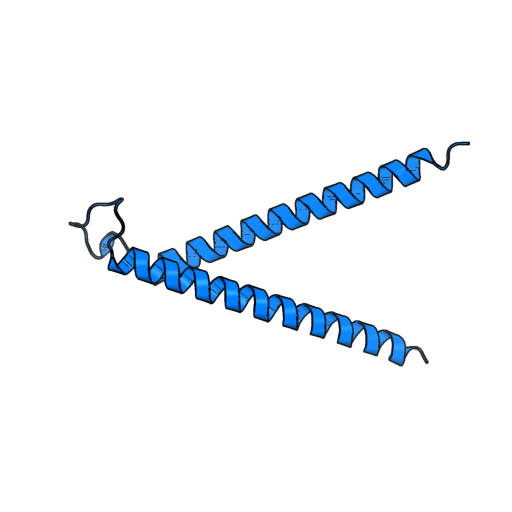81 O O . GLY A 1 96 ? -34.165 -14.846 19.673 1.00 47.97 96 GLY A O 1
ATOM 782 N N . ILE A 1 97 ? -34.239 -12.598 19.795 1.00 51.62 97 ILE A N 1
ATOM 783 C CA . ILE A 1 97 ? -34.518 -12.462 21.241 1.00 51.62 97 ILE A CA 1
ATOM 784 C C . ILE A 1 97 ? -35.918 -11.834 21.462 1.00 51.62 97 ILE A C 1
ATOM 786 O O . ILE A 1 97 ? -36.147 -11.090 22.414 1.00 51.62 97 ILE A O 1
ATOM 790 N N . LYS A 1 98 ? -36.882 -12.104 20.575 1.00 43.88 98 LYS A N 1
ATOM 791 C CA . LYS A 1 98 ? -38.306 -11.796 20.793 1.00 43.88 98 LYS A CA 1
ATOM 792 C C . LYS A 1 98 ? -39.164 -13.044 20.705 1.00 43.88 98 LYS A C 1
ATOM 794 O O . LYS A 1 98 ? -38.905 -13.863 19.799 1.00 43.88 98 LYS A O 1
#

Secondary structure (DSSP, 8-state):
--HHHHHHHHHHHHHHHHHHHHHHHHHHHHHHHHHHHHHHHS--GGG-TTS-TT---HHHHHHHHHHHHHHHHHHHHHHHHHHHHHHHHHHHHHHTT-

InterPro domains:
  IPR004217 Tim10-like [PF02953] (21-81)
  IPR035427 Tim10-like domain superfamily [G3DSA:1.10.287.810] (4-93)
  IPR035427 Tim10-like domain superfamily [SSF144122] (26-81)

pLDDT: mean 82.35, std 15.63, range [43.88, 98.38]

Foldseek 3Di:
DPPPPVVVVVVVVVVVVVVVVVVVVVVVLVVVLCVVLCVVQPDPCVVPVPDDPPDDDPRSVVSSVVSSVVSVVVVVVVVVVVVVVVVVVVVVVVVVVD

Radius of gyration: 22.52 Å; chains: 1; bounding box: 61×25×63 Å